Protein AF-A0A1T4XTY6-F1 (afdb_monomer_lite)

Structure (mmCIF, N/CA/C/O backbone):
data_AF-A0A1T4XTY6-F1
#
_entry.id   AF-A0A1T4XTY6-F1
#
loop_
_atom_site.group_PDB
_atom_site.id
_atom_site.type_symbol
_atom_site.label_atom_id
_atom_site.label_alt_id
_atom_site.label_comp_id
_atom_site.label_asym_id
_atom_site.label_entity_id
_atom_site.label_seq_id
_atom_site.pdbx_PDB_ins_code
_atom_site.Cartn_x
_atom_site.Cartn_y
_atom_site.Cartn_z
_atom_site.occupancy
_atom_site.B_iso_or_equiv
_atom_site.auth_seq_id
_atom_site.auth_comp_id
_atom_site.auth_asym_id
_atom_site.auth_atom_id
_atom_site.pdbx_PDB_model_num
ATOM 1 N N . MET A 1 1 ? 35.606 30.175 26.854 1.00 36.22 1 MET A N 1
ATOM 2 C CA . MET A 1 1 ? 36.454 29.118 26.268 1.00 36.22 1 MET A CA 1
ATOM 3 C C . MET A 1 1 ? 35.786 27.784 26.588 1.00 36.22 1 MET A C 1
ATOM 5 O O . MET A 1 1 ? 35.794 27.371 27.732 1.00 36.22 1 MET A O 1
ATOM 9 N N . LEU A 1 2 ? 35.038 27.290 25.594 1.00 37.62 2 LEU A N 1
ATOM 10 C CA . LEU A 1 2 ? 34.283 26.032 25.437 1.00 37.62 2 LEU A CA 1
ATOM 11 C C . LEU A 1 2 ? 33.992 25.157 26.675 1.00 37.62 2 LEU A C 1
ATOM 13 O O . LEU A 1 2 ? 34.817 24.358 27.105 1.00 37.62 2 LEU A O 1
ATOM 17 N N . ILE A 1 3 ? 32.736 25.228 27.133 1.00 46.34 3 ILE A N 1
ATOM 18 C CA . ILE A 1 3 ? 32.067 24.158 27.883 1.00 46.34 3 ILE A CA 1
ATOM 19 C C . ILE A 1 3 ? 31.927 22.962 26.931 1.00 46.34 3 ILE A C 1
ATOM 21 O O . ILE A 1 3 ? 31.181 23.026 25.954 1.00 46.34 3 ILE A O 1
ATOM 25 N N . LEU A 1 4 ? 32.667 21.887 27.197 1.00 47.00 4 LEU A N 1
ATOM 26 C CA . LEU A 1 4 ? 32.482 20.599 26.538 1.00 47.00 4 LEU A CA 1
ATOM 27 C C . LEU A 1 4 ? 31.225 19.946 27.124 1.00 47.00 4 LEU A C 1
ATOM 29 O O . LEU A 1 4 ? 31.230 19.477 28.258 1.00 47.00 4 LEU A O 1
ATOM 33 N N . ALA A 1 5 ? 30.130 19.965 26.364 1.00 47.41 5 ALA A N 1
ATOM 34 C CA . ALA A 1 5 ? 28.931 19.207 26.687 1.00 47.41 5 ALA A CA 1
ATOM 35 C C . ALA A 1 5 ? 29.256 17.703 26.681 1.00 47.41 5 ALA A C 1
ATOM 37 O O . ALA A 1 5 ? 29.673 17.153 25.662 1.00 47.41 5 ALA A O 1
ATOM 38 N N . GLU A 1 6 ? 29.056 17.050 27.824 1.00 57.38 6 GLU A N 1
ATOM 39 C CA . GLU A 1 6 ? 29.169 15.603 28.015 1.00 57.38 6 GLU A CA 1
ATOM 40 C C . GLU A 1 6 ? 28.387 14.833 26.922 1.00 57.38 6 GLU A C 1
ATOM 42 O O . GLU A 1 6 ? 27.152 14.935 26.868 1.00 57.38 6 GLU A O 1
ATOM 47 N N . PRO A 1 7 ? 29.042 14.014 26.070 1.00 59.19 7 PRO A N 1
ATOM 48 C CA . PRO A 1 7 ? 28.416 13.352 24.916 1.00 59.19 7 PRO A CA 1
ATOM 49 C C . PRO A 1 7 ? 27.336 12.314 25.286 1.00 59.19 7 PRO A C 1
ATOM 51 O O . PRO A 1 7 ? 26.634 11.807 24.409 1.00 59.19 7 PRO A O 1
ATOM 54 N N . ALA A 1 8 ? 27.175 11.991 26.574 1.00 57.12 8 ALA A N 1
ATOM 55 C CA . ALA A 1 8 ? 26.146 11.081 27.077 1.00 57.12 8 ALA A CA 1
ATOM 56 C C . ALA A 1 8 ? 24.755 11.735 27.181 1.00 57.12 8 ALA A C 1
ATOM 58 O O . ALA A 1 8 ? 23.742 11.082 26.923 1.00 57.12 8 ALA A O 1
ATOM 59 N N . SER A 1 9 ? 24.694 13.032 27.495 1.00 56.19 9 SER A N 1
ATOM 60 C CA . SER A 1 9 ? 23.425 13.761 27.646 1.00 56.19 9 SER A CA 1
ATOM 61 C C . SER A 1 9 ? 22.727 13.987 26.299 1.00 56.19 9 SER A C 1
ATOM 63 O O . SER A 1 9 ? 21.509 13.850 26.198 1.00 56.19 9 SER A O 1
ATOM 65 N N . LEU A 1 10 ? 23.504 14.202 25.233 1.00 53.28 10 LEU A N 1
ATOM 66 C CA . LEU A 1 10 ? 22.988 14.353 23.874 1.00 53.28 10 LEU A CA 1
ATOM 67 C C . LEU A 1 10 ? 22.415 13.037 23.322 1.00 53.28 10 LEU A C 1
ATOM 69 O O . LEU A 1 10 ? 21.363 13.055 22.697 1.00 53.28 10 LEU A O 1
ATOM 73 N N . LYS A 1 11 ? 23.035 11.882 23.605 1.00 56.69 11 LYS A N 1
ATOM 74 C CA . LYS A 1 11 ? 22.506 10.564 23.197 1.00 56.69 11 LYS A CA 1
ATOM 75 C C . LYS A 1 11 ? 21.198 10.220 23.902 1.00 56.69 11 LYS A C 1
ATOM 77 O O . LYS A 1 11 ? 20.310 9.658 23.271 1.00 56.69 11 LYS A O 1
ATOM 82 N N . LEU A 1 12 ? 21.061 10.563 25.183 1.00 58.66 12 LEU A N 1
ATOM 83 C CA . LEU A 1 12 ? 19.830 10.333 25.940 1.00 58.66 12 LEU A CA 1
ATOM 84 C C . LEU A 1 12 ? 18.690 11.242 25.454 1.00 58.66 12 LEU A C 1
ATOM 86 O O . LEU A 1 12 ? 17.576 10.773 25.254 1.00 58.66 12 LEU A O 1
ATOM 90 N N . VAL A 1 13 ? 18.966 12.523 25.198 1.00 58.84 13 VAL A N 1
ATOM 91 C CA . VAL A 1 13 ? 17.973 13.455 24.640 1.00 58.84 13 VAL A CA 1
ATOM 92 C C . VAL A 1 13 ? 17.591 13.065 23.212 1.00 58.84 13 VAL A C 1
ATOM 94 O O . VAL A 1 13 ? 16.404 13.027 22.914 1.00 58.84 13 VAL A O 1
ATOM 97 N N . LEU A 1 14 ? 18.554 12.698 22.359 1.00 57.84 14 LEU A N 1
ATOM 98 C CA . LEU A 1 14 ? 18.280 12.220 20.999 1.00 57.84 14 LEU A CA 1
ATOM 99 C C . LEU A 1 14 ? 17.475 10.910 21.012 1.00 57.84 14 LEU A C 1
ATOM 101 O O . LEU A 1 14 ? 16.460 10.834 20.338 1.00 57.84 14 LEU A O 1
ATOM 105 N N . THR A 1 15 ? 17.816 9.929 21.856 1.00 61.28 15 THR A N 1
ATOM 106 C CA . THR A 1 15 ? 17.053 8.664 21.955 1.00 61.28 15 THR A CA 1
ATOM 107 C C . THR A 1 15 ? 15.667 8.826 22.577 1.00 61.28 15 THR A C 1
ATOM 109 O O . THR A 1 15 ? 14.725 8.157 22.152 1.00 61.28 15 THR A O 1
ATOM 112 N N . ILE A 1 16 ? 15.497 9.705 23.570 1.00 60.56 16 ILE A N 1
ATOM 113 C CA . ILE A 1 16 ? 14.176 10.020 24.134 1.00 60.56 16 ILE A CA 1
ATOM 114 C C . ILE A 1 16 ? 13.337 10.789 23.113 1.00 60.56 16 ILE A C 1
ATOM 116 O O . ILE A 1 16 ? 12.149 10.490 22.978 1.00 60.56 16 ILE A O 1
ATOM 120 N N . PHE A 1 17 ? 13.931 11.735 22.379 1.00 60.03 17 PHE A N 1
ATOM 121 C CA . PHE A 1 17 ? 13.252 12.453 21.304 1.00 60.03 17 PHE A CA 1
ATOM 122 C C . PHE A 1 17 ? 12.843 11.486 20.192 1.00 60.03 17 PHE A C 1
ATOM 124 O O . PHE A 1 17 ? 11.671 11.473 19.834 1.00 60.03 17 PHE A O 1
ATOM 131 N N . ASP A 1 18 ? 13.728 10.585 19.759 1.00 67.19 18 ASP A N 1
ATOM 132 C CA . ASP A 1 18 ? 13.436 9.533 18.778 1.00 67.19 18 ASP A CA 1
ATOM 133 C C . ASP A 1 18 ? 12.319 8.599 19.259 1.00 67.19 18 ASP A C 1
ATOM 135 O O . ASP A 1 18 ? 11.376 8.309 18.523 1.00 67.19 18 ASP A O 1
ATOM 139 N N . ALA A 1 19 ? 12.355 8.159 20.518 1.00 74.31 19 ALA A N 1
ATOM 140 C CA . ALA A 1 19 ? 11.354 7.243 21.055 1.00 74.31 19 ALA A CA 1
ATOM 141 C C . ALA A 1 19 ? 10.002 7.925 21.333 1.00 74.31 19 ALA A C 1
ATOM 143 O O . ALA A 1 19 ? 8.952 7.287 21.214 1.00 74.31 19 ALA A O 1
ATOM 144 N N . CYS A 1 20 ? 9.998 9.201 21.726 1.00 79.75 20 CYS A N 1
ATOM 145 C CA . CYS A 1 20 ? 8.784 9.992 21.933 1.00 79.75 20 CYS A CA 1
ATOM 146 C C . CYS A 1 20 ? 8.159 10.391 20.594 1.00 79.75 20 CYS A C 1
ATOM 148 O O . CYS A 1 20 ? 6.960 10.193 20.396 1.00 79.75 20 CYS A O 1
ATOM 150 N N . PHE A 1 21 ? 8.979 10.841 19.644 1.00 84.25 21 PHE A N 1
ATOM 151 C CA . PHE A 1 21 ? 8.576 11.146 18.277 1.00 84.25 21 PHE A CA 1
ATOM 152 C C . PHE A 1 21 ? 8.025 9.903 17.576 1.00 84.25 21 PHE A C 1
ATOM 154 O O . PHE A 1 21 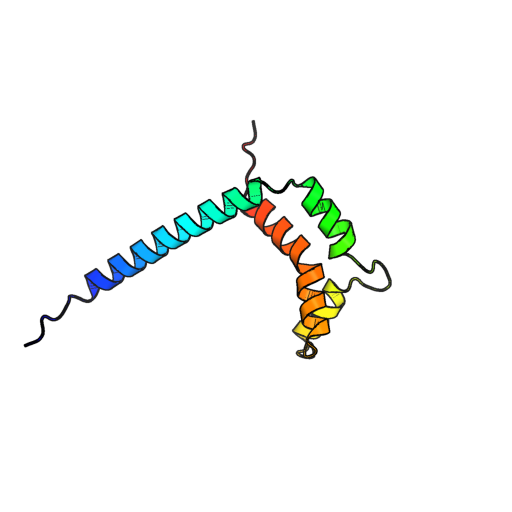? 6.920 9.950 17.043 1.00 84.25 21 PHE A O 1
ATOM 161 N N . TYR A 1 22 ? 8.710 8.758 17.664 1.00 83.44 22 TYR A N 1
ATOM 162 C CA . TYR A 1 22 ? 8.212 7.497 17.113 1.00 83.44 22 TYR A CA 1
ATOM 163 C C . TYR A 1 22 ? 6.912 7.054 17.795 1.00 83.44 22 TYR A C 1
ATOM 165 O O . TYR A 1 22 ? 5.968 6.651 17.120 1.00 83.44 22 TYR A O 1
ATOM 173 N N . ARG A 1 23 ? 6.787 7.184 19.125 1.00 85.69 23 ARG A N 1
ATOM 174 C CA . ARG A 1 23 ? 5.519 6.903 19.824 1.00 85.69 23 ARG A CA 1
ATOM 175 C C . ARG A 1 23 ? 4.386 7.823 19.382 1.00 85.69 23 ARG A C 1
ATOM 177 O O . ARG A 1 23 ? 3.266 7.339 19.227 1.00 85.69 23 ARG A O 1
ATOM 184 N N . TYR A 1 24 ? 4.650 9.112 19.193 1.00 89.06 24 TYR A N 1
ATOM 185 C CA . TYR A 1 24 ? 3.663 10.077 18.714 1.00 89.06 24 TYR A CA 1
ATOM 186 C C . TYR A 1 24 ? 3.246 9.775 17.270 1.00 89.06 24 TYR A C 1
ATOM 188 O O . TYR A 1 24 ? 2.052 9.705 16.967 1.00 89.06 24 TYR A O 1
ATOM 196 N N . LEU A 1 25 ? 4.221 9.502 16.400 1.00 86.94 25 LEU A N 1
ATOM 197 C CA . LEU A 1 25 ? 4.005 9.120 15.008 1.00 86.94 25 LEU A CA 1
ATOM 198 C C . LEU A 1 25 ? 3.165 7.843 14.913 1.00 86.94 25 LEU A C 1
ATOM 200 O O . LEU A 1 25 ? 2.161 7.815 14.207 1.00 86.94 25 LEU A O 1
ATOM 204 N N . MET A 1 26 ? 3.515 6.809 15.679 1.00 87.50 26 MET A N 1
ATOM 205 C CA . MET A 1 26 ? 2.800 5.531 15.676 1.00 87.50 26 MET A CA 1
ATOM 206 C C . MET A 1 26 ? 1.391 5.632 16.271 1.00 87.50 26 MET A C 1
ATOM 208 O O . MET A 1 26 ? 0.480 4.951 15.793 1.00 87.50 26 MET A O 1
ATOM 212 N N . GLN A 1 27 ? 1.177 6.474 17.287 1.00 89.06 27 GLN A N 1
ATOM 213 C CA . GLN A 1 27 ? -0.163 6.749 17.821 1.00 89.06 27 GLN A CA 1
ATOM 214 C C . GLN A 1 27 ? -1.033 7.478 16.797 1.00 89.06 27 GLN A C 1
ATOM 216 O O . GLN A 1 27 ? -2.164 7.058 16.544 1.00 89.06 27 GLN A O 1
ATOM 221 N N . THR A 1 28 ? -0.486 8.513 16.162 1.00 91.06 28 THR A N 1
ATOM 222 C CA . THR A 1 28 ? -1.181 9.278 15.123 1.00 91.06 28 THR A CA 1
ATOM 223 C C . THR A 1 28 ? -1.519 8.383 13.934 1.00 91.06 28 THR A C 1
ATOM 225 O O . THR A 1 28 ? -2.673 8.326 13.515 1.00 91.06 28 THR A O 1
ATOM 228 N N . LEU A 1 29 ? -0.558 7.592 13.450 1.00 90.75 29 LEU A N 1
ATOM 229 C CA . LEU A 1 29 ? -0.754 6.649 12.350 1.00 90.75 29 LEU A CA 1
ATOM 230 C C . LEU A 1 29 ? -1.854 5.626 12.662 1.00 90.75 29 LEU A C 1
ATOM 232 O O . LEU A 1 29 ? -2.752 5.412 11.849 1.00 90.75 29 LEU A O 1
ATOM 236 N N . ARG A 1 30 ? -1.833 5.026 13.858 1.00 90.44 30 ARG A N 1
ATOM 237 C CA . ARG A 1 30 ? -2.869 4.080 14.300 1.00 90.44 30 ARG A CA 1
ATOM 238 C C . ARG A 1 30 ? -4.249 4.732 14.353 1.00 90.44 30 ARG A C 1
ATOM 240 O O . ARG A 1 30 ? -5.221 4.114 13.926 1.00 90.44 30 ARG A O 1
ATOM 247 N N . HIS A 1 31 ? -4.332 5.957 14.867 1.00 92.06 31 HIS A N 1
ATOM 248 C CA . HIS A 1 31 ? -5.581 6.710 14.943 1.00 92.06 31 HIS A CA 1
ATOM 249 C C . HIS A 1 31 ? -6.132 7.068 13.555 1.00 92.06 31 HIS A C 1
ATOM 251 O O . HIS A 1 31 ? -7.339 7.037 13.342 1.00 92.06 31 HIS A O 1
ATOM 257 N N . LEU A 1 32 ? -5.267 7.378 12.589 1.00 92.88 32 LEU A N 1
ATOM 258 C CA . LEU A 1 32 ? -5.691 7.625 11.210 1.00 92.88 32 LEU A CA 1
ATOM 259 C C . LEU A 1 32 ? -6.167 6.333 10.530 1.00 92.88 32 LEU A C 1
ATOM 261 O O . LEU A 1 32 ? -7.243 6.307 9.933 1.00 92.88 32 LEU A O 1
ATOM 265 N N . LEU A 1 33 ? -5.420 5.236 10.677 1.00 92.62 33 LEU A N 1
ATOM 266 C CA . LEU A 1 33 ? -5.775 3.934 10.098 1.00 92.62 33 LEU A CA 1
ATOM 267 C C . LEU A 1 33 ? -7.058 3.341 10.694 1.00 92.62 33 LEU A C 1
ATOM 269 O O . LEU A 1 33 ? -7.769 2.607 10.002 1.00 92.62 33 LEU A O 1
ATOM 273 N N . SER A 1 34 ? -7.377 3.645 11.956 1.00 90.81 34 SER A N 1
ATOM 274 C CA . SER A 1 34 ? -8.613 3.175 12.588 1.00 90.81 34 SER A CA 1
ATOM 275 C C . SER A 1 34 ? -9.870 3.859 12.038 1.00 90.81 34 SER A C 1
ATOM 277 O O . SER A 1 34 ? -10.937 3.247 12.092 1.00 90.81 34 SER A O 1
ATOM 279 N N . LYS A 1 35 ? -9.750 5.072 11.473 1.00 93.56 35 LYS A N 1
ATOM 280 C CA . LYS A 1 35 ? -10.863 5.826 10.858 1.00 93.56 35 LYS A CA 1
ATOM 281 C C . LYS A 1 35 ? -11.265 5.321 9.483 1.00 93.56 35 LYS A C 1
ATOM 283 O O . LYS A 1 35 ? -12.422 5.448 9.095 1.00 93.56 35 LYS A O 1
ATOM 288 N N . LEU A 1 36 ? -10.328 4.753 8.732 1.00 93.06 36 LEU A N 1
ATOM 289 C CA . LEU A 1 36 ? -10.677 4.063 7.494 1.00 93.06 36 LEU A CA 1
ATOM 290 C C . LEU A 1 36 ? -11.567 2.867 7.875 1.00 93.06 36 LEU A C 1
ATOM 292 O O . LEU A 1 36 ? -11.355 2.309 8.944 1.00 93.06 36 LEU A O 1
ATOM 296 N N . PRO A 1 37 ? -12.512 2.375 7.066 1.00 94.19 37 PRO A N 1
ATOM 297 C CA . PRO A 1 37 ? -13.173 1.081 7.292 1.00 94.19 37 PRO A CA 1
ATOM 298 C C . PRO A 1 37 ? -12.470 -0.064 6.540 1.00 94.19 37 PRO A C 1
ATOM 300 O O . PRO A 1 37 ? -11.924 0.140 5.458 1.00 94.19 37 PRO A O 1
ATOM 303 N N . LEU A 1 38 ? -12.421 -1.270 7.131 1.00 94.38 38 LEU A N 1
ATOM 304 C CA . LEU A 1 38 ?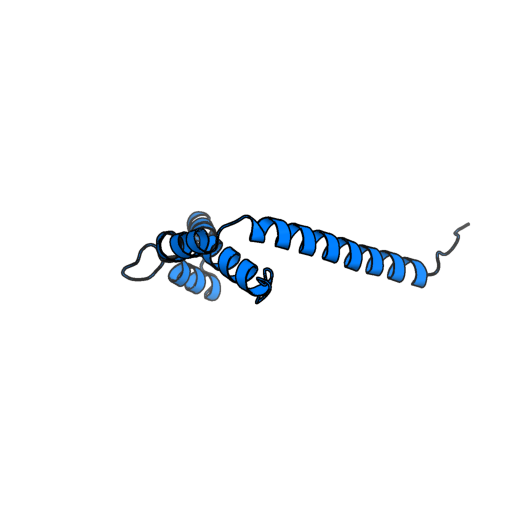 -11.680 -2.400 6.540 1.00 94.38 38 LEU A CA 1
ATOM 305 C C . LEU A 1 38 ? -12.294 -2.812 5.197 1.00 94.38 38 LEU A C 1
ATOM 307 O O . LEU A 1 38 ?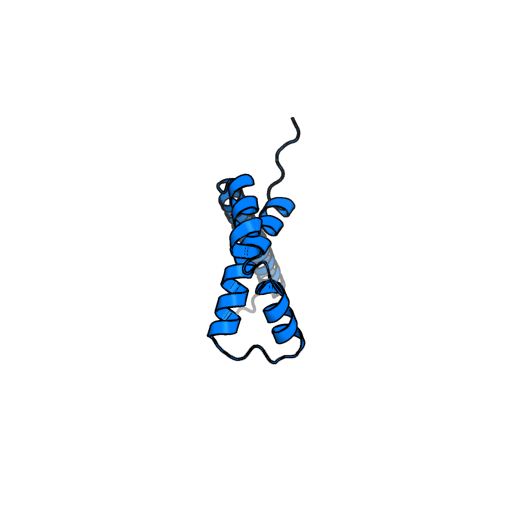 -11.568 -3.100 4.254 1.00 94.38 38 LEU A O 1
ATOM 311 N N . SER A 1 39 ? -13.625 -2.764 5.104 1.00 95.31 39 SER A N 1
ATOM 312 C CA . SER A 1 39 ? -14.376 -3.004 3.872 1.00 95.31 39 SER A CA 1
ATOM 313 C C . SER A 1 39 ? -13.948 -2.071 2.740 1.00 95.31 39 SER A C 1
ATOM 315 O O . SER A 1 39 ? -13.744 -2.541 1.630 1.00 95.31 39 SER A O 1
ATOM 317 N N . LEU A 1 40 ? -13.741 -0.779 3.015 1.00 95.62 40 LEU A N 1
ATOM 318 C CA . LEU A 1 40 ? -13.275 0.174 2.004 1.00 95.62 40 LEU A CA 1
ATOM 319 C C . LEU A 1 40 ? -11.872 -0.173 1.506 1.00 95.62 40 LEU A C 1
ATOM 321 O O . LEU A 1 40 ? -11.641 -0.152 0.304 1.00 95.62 40 LEU A O 1
ATOM 325 N N . LEU A 1 41 ? -10.949 -0.524 2.407 1.00 96.12 41 LEU A N 1
ATOM 326 C CA . LEU A 1 41 ? -9.597 -0.933 2.011 1.00 96.12 41 LEU A CA 1
ATOM 327 C C . LEU A 1 41 ? -9.615 -2.225 1.193 1.00 96.12 41 LEU A C 1
ATOM 329 O O . LEU A 1 41 ? -8.899 -2.317 0.202 1.00 96.12 41 LEU A O 1
ATOM 333 N N . LEU A 1 42 ? -10.456 -3.191 1.566 1.00 96.62 42 LEU A N 1
ATOM 334 C CA . LEU A 1 42 ? -10.642 -4.422 0.800 1.00 96.62 42 LEU A CA 1
ATOM 335 C C . LEU A 1 42 ? -11.211 -4.134 -0.589 1.00 96.62 42 LEU A C 1
ATOM 337 O O . LEU A 1 42 ? -10.642 -4.595 -1.570 1.00 96.62 42 LEU A O 1
ATOM 341 N N . ILE A 1 43 ? -12.273 -3.331 -0.694 1.00 97.38 43 ILE A N 1
ATOM 342 C CA . ILE A 1 43 ? -12.849 -2.938 -1.987 1.00 97.38 43 ILE A CA 1
ATOM 343 C C . ILE A 1 43 ? -11.803 -2.203 -2.831 1.00 97.38 43 ILE A C 1
ATOM 345 O O . ILE A 1 43 ? -11.645 -2.524 -4.004 1.00 97.38 43 ILE A O 1
ATOM 349 N N . ALA A 1 44 ? -11.040 -1.275 -2.249 1.00 96.62 44 ALA A N 1
ATOM 350 C CA . ALA A 1 44 ? -9.990 -0.547 -2.959 1.00 96.62 44 ALA A CA 1
ATOM 351 C C . ALA A 1 44 ? -8.862 -1.472 -3.445 1.00 96.62 44 ALA A C 1
ATOM 353 O O . ALA A 1 44 ? -8.403 -1.318 -4.571 1.00 96.62 44 ALA A O 1
ATOM 354 N N . CYS A 1 45 ? -8.442 -2.461 -2.648 1.00 96.12 45 CYS A N 1
ATOM 355 C CA . CYS A 1 45 ? -7.464 -3.464 -3.087 1.00 96.12 45 CYS A CA 1
ATOM 356 C C . CYS A 1 45 ? -8.027 -4.329 -4.214 1.00 96.12 45 CYS A C 1
ATOM 358 O O . CYS A 1 45 ? -7.358 -4.538 -5.219 1.00 96.12 45 CYS A O 1
ATOM 360 N N . LEU A 1 46 ? -9.267 -4.798 -4.062 1.00 95.19 46 LEU A N 1
ATOM 361 C CA . LEU A 1 46 ? -9.911 -5.679 -5.029 1.00 95.19 46 LEU A CA 1
ATOM 362 C C . LEU A 1 46 ? -10.271 -4.979 -6.335 1.00 95.19 46 LEU A C 1
ATOM 364 O O . LEU A 1 46 ? -10.434 -5.667 -7.325 1.00 95.19 46 LEU A O 1
ATOM 368 N N . THR A 1 47 ? -10.412 -3.654 -6.348 1.00 94.75 47 THR A N 1
ATOM 369 C CA . THR A 1 47 ? -10.736 -2.874 -7.551 1.00 94.75 47 THR A CA 1
ATOM 370 C C . THR A 1 47 ? -9.498 -2.177 -8.097 1.00 94.75 47 THR A C 1
ATOM 372 O O . THR A 1 47 ? -8.913 -2.643 -9.066 1.00 94.75 47 THR A O 1
ATOM 375 N N . LEU A 1 48 ? -9.060 -1.097 -7.452 1.00 95.00 48 LEU A N 1
ATOM 376 C CA . LEU A 1 48 ? -7.909 -0.306 -7.877 1.00 95.00 48 LEU A CA 1
ATOM 377 C C . LEU A 1 48 ? -6.592 -1.072 -7.717 1.00 95.00 48 LEU A C 1
ATOM 379 O O . LEU A 1 48 ? -5.748 -1.010 -8.595 1.00 95.00 48 LEU A O 1
ATOM 383 N N . GLY A 1 49 ? -6.403 -1.811 -6.624 1.00 93.38 49 GLY A N 1
ATOM 384 C CA . GLY A 1 49 ? -5.139 -2.507 -6.358 1.00 93.38 49 GLY A CA 1
ATOM 385 C C . GLY A 1 49 ? -4.867 -3.710 -7.267 1.00 93.38 49 GLY A C 1
ATOM 386 O O . GLY A 1 49 ? -3.710 -4.100 -7.421 1.00 93.38 49 GLY A O 1
ATOM 387 N N . LEU A 1 50 ? -5.910 -4.297 -7.857 1.00 93.25 50 LEU A N 1
ATOM 388 C CA . LEU A 1 50 ? -5.816 -5.415 -8.800 1.00 93.25 50 LEU A CA 1
ATOM 389 C C . LEU A 1 50 ? -6.015 -4.993 -10.258 1.00 93.25 50 LEU A C 1
ATOM 391 O O . LEU A 1 50 ? -5.843 -5.825 -11.145 1.00 93.25 50 LEU A O 1
ATOM 395 N N . ALA A 1 51 ? -6.370 -3.735 -10.523 1.00 92.56 51 ALA A N 1
ATOM 396 C CA . ALA A 1 51 ? -6.570 -3.265 -11.883 1.00 92.56 51 ALA A CA 1
ATOM 397 C C . ALA A 1 51 ? -5.245 -3.214 -12.678 1.00 92.56 51 ALA A C 1
ATOM 399 O O . ALA A 1 51 ? -4.193 -2.880 -12.121 1.00 92.56 51 ALA A O 1
ATOM 400 N N . PRO A 1 52 ? -5.295 -3.504 -13.991 1.00 90.50 52 PRO A N 1
ATOM 401 C CA . PRO A 1 52 ? -6.324 -4.266 -14.694 1.00 90.50 52 PRO A CA 1
ATOM 402 C C . PRO A 1 52 ? -6.269 -5.746 -14.288 1.00 90.50 52 PRO A C 1
ATOM 404 O O . PRO A 1 52 ? -5.200 -6.319 -14.116 1.00 90.50 52 PRO A O 1
ATOM 407 N N . PHE A 1 53 ? -7.428 -6.397 -14.189 1.00 89.50 53 PHE A N 1
ATOM 408 C CA . PHE A 1 53 ? -7.493 -7.802 -13.765 1.00 89.50 53 PHE A CA 1
ATOM 409 C C . PHE A 1 53 ? -6.892 -8.787 -14.778 1.00 89.50 53 PHE A C 1
ATOM 411 O O . PHE A 1 53 ? -6.512 -9.893 -14.405 1.00 89.50 53 PHE A O 1
ATOM 418 N N . PHE A 1 54 ? -6.809 -8.392 -16.050 1.00 85.94 54 PHE A N 1
ATOM 419 C CA . PHE A 1 54 ? -6.239 -9.181 -17.138 1.00 85.94 54 PHE A CA 1
ATOM 420 C C . PHE A 1 54 ? -5.370 -8.290 -18.041 1.00 85.94 54 PHE A C 1
ATOM 422 O O . PHE A 1 54 ? -5.753 -7.144 -18.283 1.00 85.94 54 PHE A O 1
ATOM 429 N N . PRO A 1 55 ? -4.252 -8.800 -18.597 1.00 85.31 55 PRO A N 1
ATOM 430 C CA . PRO A 1 55 ? -3.696 -10.145 -18.397 1.00 85.31 55 PRO A CA 1
ATOM 431 C C . PRO A 1 55 ? -2.926 -10.307 -17.073 1.00 85.31 55 PRO A C 1
ATOM 433 O O . PRO A 1 55 ? -2.857 -11.416 -16.551 1.00 85.31 55 PRO A O 1
ATOM 436 N N . VAL A 1 56 ? -2.375 -9.221 -16.521 1.00 88.38 56 VAL A N 1
ATOM 437 C CA . VAL A 1 56 ? -1.677 -9.185 -15.227 1.00 88.38 56 VAL A CA 1
ATOM 438 C 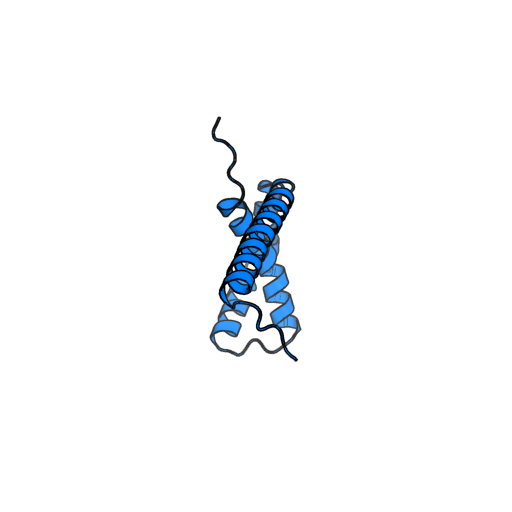C . VAL A 1 56 ? -1.927 -7.827 -14.549 1.00 88.38 56 VAL A C 1
ATOM 440 O O . VAL A 1 56 ? -1.936 -6.816 -15.253 1.00 88.38 56 VAL A O 1
ATOM 443 N N . PRO A 1 57 ? -2.116 -7.764 -13.216 1.00 91.00 57 PRO A N 1
ATOM 444 C CA . PRO A 1 57 ? -2.282 -6.496 -12.505 1.00 91.00 57 PRO A CA 1
ATOM 445 C C . PRO A 1 57 ? -1.087 -5.558 -12.676 1.00 91.00 57 PRO A C 1
ATOM 447 O O . PRO A 1 57 ? 0.065 -6.002 -12.595 1.00 91.00 57 PRO A O 1
ATOM 450 N N . HIS A 1 58 ? -1.343 -4.250 -12.794 1.00 91.38 58 HIS A N 1
ATOM 451 C CA . HIS A 1 58 ? -0.272 -3.258 -12.951 1.00 91.38 58 HIS A CA 1
ATOM 452 C C . HIS A 1 58 ? 0.720 -3.291 -11.791 1.00 91.38 58 HIS A C 1
ATOM 454 O O . HIS A 1 58 ? 1.919 -3.178 -12.021 1.00 91.38 58 HIS A O 1
ATOM 460 N N . VAL A 1 59 ? 0.260 -3.517 -10.554 1.00 91.81 59 VAL A N 1
ATOM 461 C CA . VAL A 1 59 ? 1.158 -3.651 -9.392 1.00 91.81 59 VAL A CA 1
ATOM 462 C C . VAL A 1 59 ? 2.245 -4.689 -9.660 1.00 91.81 59 VAL A C 1
ATOM 464 O O . VAL A 1 59 ? 3.417 -4.427 -9.414 1.00 91.81 59 VAL A O 1
ATOM 467 N N . TRP A 1 60 ? 1.877 -5.853 -10.195 1.00 93.62 60 TRP A N 1
ATOM 468 C CA . TRP A 1 60 ? 2.820 -6.944 -10.427 1.00 93.62 60 TRP A CA 1
ATOM 469 C C . TRP A 1 60 ? 3.807 -6.628 -11.553 1.00 93.62 60 TRP A C 1
ATOM 471 O O . TRP A 1 60 ? 5.013 -6.846 -11.415 1.00 93.62 60 TRP A O 1
ATOM 481 N N . GLU A 1 61 ? 3.305 -6.061 -12.649 1.00 93.00 61 GLU A N 1
ATOM 482 C CA . GLU A 1 61 ? 4.126 -5.589 -13.763 1.00 93.00 61 GLU A CA 1
ATOM 483 C C . GLU A 1 61 ? 5.156 -4.557 -13.280 1.00 93.00 61 GLU A C 1
ATOM 485 O O . GLU A 1 61 ? 6.359 -4.722 -13.495 1.00 93.00 61 GLU A O 1
ATOM 490 N N . LYS A 1 62 ? 4.712 -3.529 -12.546 1.00 94.38 62 LYS A N 1
ATOM 491 C CA . LYS A 1 62 ? 5.591 -2.449 -12.085 1.00 94.38 62 LYS A CA 1
ATOM 492 C C . LYS A 1 62 ? 6.567 -2.906 -11.002 1.00 94.38 62 LYS A C 1
ATOM 494 O O . LYS A 1 62 ? 7.713 -2.464 -11.012 1.00 94.38 62 LYS A O 1
ATOM 499 N N . LEU A 1 63 ? 6.180 -3.827 -10.115 1.00 93.50 63 LEU A N 1
ATOM 500 C CA . LEU A 1 63 ? 7.114 -4.463 -9.174 1.00 93.50 63 LEU A CA 1
ATOM 501 C C . LEU A 1 63 ? 8.208 -5.246 -9.908 1.00 93.50 63 LEU A C 1
ATOM 503 O O . LEU A 1 63 ? 9.374 -5.191 -9.521 1.00 93.50 63 LEU A O 1
ATOM 507 N N . THR A 1 64 ? 7.854 -5.925 -10.999 1.00 94.19 64 THR A N 1
ATOM 508 C CA . THR A 1 64 ? 8.821 -6.637 -11.842 1.00 94.19 64 THR A CA 1
ATOM 509 C C . THR A 1 64 ? 9.765 -5.658 -12.541 1.00 94.19 64 THR A C 1
ATOM 511 O O . THR A 1 64 ? 10.974 -5.882 -12.571 1.00 94.19 64 THR A O 1
ATOM 514 N N . MET A 1 65 ? 9.251 -4.543 -13.063 1.00 94.00 65 MET A N 1
ATOM 515 C CA . MET A 1 65 ? 10.082 -3.480 -13.643 1.00 94.00 65 MET A CA 1
ATOM 516 C C . MET A 1 65 ? 11.019 -2.852 -12.606 1.00 94.00 65 MET A C 1
ATOM 518 O O . MET A 1 65 ? 12.179 -2.576 -12.916 1.00 94.00 65 MET A O 1
ATOM 522 N N . LEU A 1 66 ? 10.538 -2.656 -11.374 1.00 94.44 66 LEU A N 1
ATOM 523 C CA . LEU A 1 66 ? 11.332 -2.146 -10.258 1.00 94.44 66 LEU A CA 1
ATOM 524 C C . LEU A 1 66 ? 12.474 -3.108 -9.910 1.00 94.44 66 LEU A C 1
ATOM 526 O O . LEU A 1 66 ? 13.616 -2.674 -9.791 1.00 94.44 66 LEU A O 1
ATOM 530 N N . ALA A 1 67 ? 12.187 -4.410 -9.819 1.00 96.50 67 ALA A N 1
ATOM 531 C CA . ALA A 1 67 ? 13.188 -5.441 -9.541 1.00 96.50 67 ALA A CA 1
ATOM 532 C C . ALA A 1 67 ? 14.268 -5.533 -10.634 1.00 96.50 67 ALA A C 1
ATOM 534 O O . ALA A 1 67 ? 15.432 -5.780 -10.331 1.00 96.50 67 ALA A O 1
ATOM 535 N N . HIS A 1 68 ? 13.902 -5.286 -11.894 1.00 96.12 68 HIS A N 1
ATOM 536 C CA . HIS A 1 68 ? 14.836 -5.264 -13.024 1.00 96.12 68 HIS A CA 1
ATOM 537 C C . HIS A 1 68 ? 15.484 -3.891 -13.275 1.00 96.12 68 HIS A C 1
ATOM 539 O O . HIS A 1 68 ? 16.233 -3.745 -14.239 1.00 96.12 68 HIS A O 1
ATOM 545 N N . GLY A 1 69 ? 15.189 -2.869 -12.463 1.00 94.75 69 GLY A N 1
ATOM 546 C CA . GLY A 1 69 ? 15.744 -1.520 -12.632 1.00 94.75 69 GLY A CA 1
ATOM 547 C C . GLY A 1 69 ? 15.273 -0.785 -13.895 1.00 94.75 69 GLY A C 1
ATOM 548 O O . GLY A 1 69 ? 15.905 0.177 -14.320 1.00 94.75 69 GLY A O 1
ATOM 549 N N . THR A 1 70 ? 14.169 -1.218 -14.507 1.00 95.56 70 THR A N 1
ATOM 550 C CA . THR A 1 70 ? 13.614 -0.615 -15.735 1.00 95.56 70 THR A CA 1
ATOM 551 C C . THR A 1 70 ? 12.508 0.405 -15.454 1.00 95.56 70 THR A C 1
ATOM 553 O O . THR A 1 70 ? 12.106 1.143 -16.356 1.00 95.56 70 THR A O 1
ATOM 556 N N . LEU A 1 71 ? 12.050 0.511 -14.199 1.00 94.50 71 LEU A N 1
ATOM 557 C CA . LEU A 1 71 ? 11.046 1.479 -13.747 1.00 94.50 71 LEU A CA 1
ATOM 558 C C . LEU A 1 71 ? 11.613 2.910 -13.732 1.00 94.50 71 LEU A C 1
ATOM 560 O O . LEU A 1 71 ? 12.074 3.409 -12.710 1.00 94.50 71 LEU A O 1
ATOM 564 N N . SER A 1 72 ? 11.601 3.562 -14.888 1.00 94.50 72 SER A N 1
ATOM 565 C CA . SER A 1 72 ? 12.255 4.863 -15.099 1.00 94.50 72 SER A CA 1
ATOM 566 C C . SER A 1 72 ? 11.301 5.948 -15.592 1.00 94.50 72 SER A C 1
ATOM 568 O O . SER A 1 72 ? 11.579 7.138 -15.441 1.00 94.50 72 SER A O 1
ATOM 570 N N . ARG A 1 73 ? 10.143 5.570 -16.144 1.00 95.88 73 ARG A N 1
ATOM 571 C CA . ARG A 1 73 ? 9.154 6.539 -16.617 1.00 95.88 73 ARG A CA 1
ATOM 572 C C . ARG A 1 73 ? 8.304 7.019 -15.436 1.00 95.88 73 ARG A C 1
ATOM 574 O O . ARG A 1 73 ? 7.802 6.184 -14.682 1.00 95.88 73 ARG A O 1
ATOM 581 N N . PRO A 1 74 ? 8.049 8.335 -15.304 1.00 95.00 74 PRO A N 1
ATOM 582 C CA . PRO A 1 74 ? 7.218 8.869 -14.224 1.00 95.00 74 PRO A CA 1
ATOM 583 C C . PRO A 1 74 ? 5.824 8.238 -14.145 1.00 95.00 74 PRO A C 1
ATOM 585 O O . PRO A 1 74 ? 5.309 8.030 -13.052 1.00 95.00 74 PRO A O 1
ATOM 588 N N . ILE A 1 75 ? 5.238 7.891 -15.296 1.00 95.31 75 ILE A N 1
ATOM 589 C CA . ILE A 1 75 ? 3.927 7.237 -15.355 1.00 95.31 75 ILE A CA 1
ATOM 590 C C . ILE A 1 75 ? 3.943 5.841 -14.721 1.00 95.31 75 ILE A C 1
ATOM 592 O O . ILE A 1 75 ? 3.035 5.513 -13.974 1.00 95.31 75 ILE A O 1
ATOM 596 N N . ASP A 1 76 ? 5.007 5.060 -14.917 1.00 94.81 76 ASP A N 1
ATOM 597 C CA . ASP A 1 76 ? 5.109 3.716 -14.341 1.00 94.81 76 ASP A CA 1
ATOM 598 C C . ASP A 1 76 ? 5.288 3.773 -12.815 1.00 94.81 76 ASP A C 1
ATOM 600 O O . ASP A 1 76 ? 4.773 2.930 -12.080 1.00 94.81 76 ASP A O 1
ATOM 604 N N . ILE A 1 77 ? 6.001 4.795 -12.326 1.00 94.94 77 ILE A N 1
ATOM 605 C CA . ILE A 1 77 ? 6.150 5.067 -10.890 1.00 94.94 77 ILE A CA 1
ATOM 606 C C . ILE A 1 77 ? 4.805 5.491 -10.298 1.00 94.94 77 ILE A C 1
ATOM 608 O O . ILE A 1 77 ? 4.418 5.006 -9.234 1.00 94.94 77 ILE A O 1
ATOM 612 N N . PHE A 1 78 ? 4.082 6.376 -10.989 1.00 96.19 78 PHE A N 1
ATOM 613 C CA . PHE A 1 78 ? 2.744 6.783 -10.581 1.00 96.19 78 PHE A CA 1
ATOM 614 C C . PHE A 1 78 ? 1.788 5.588 -10.537 1.00 96.19 78 PHE A C 1
ATOM 616 O O . PHE A 1 78 ? 1.091 5.423 -9.539 1.00 96.19 78 PHE A O 1
ATOM 623 N N . ASP A 1 79 ? 1.815 4.714 -11.543 1.00 94.88 79 ASP A N 1
ATOM 624 C CA . ASP A 1 79 ? 0.999 3.500 -11.579 1.00 94.88 79 ASP A CA 1
ATOM 625 C C . ASP A 1 79 ? 1.312 2.575 -10.402 1.00 94.88 79 ASP A C 1
ATOM 627 O O . ASP A 1 79 ? 0.389 2.099 -9.735 1.00 94.88 79 ASP A O 1
ATOM 631 N N . LEU A 1 80 ? 2.595 2.363 -10.089 1.00 95.50 80 LEU A N 1
ATOM 632 C CA . LEU A 1 80 ? 3.005 1.566 -8.933 1.00 95.50 80 LEU A CA 1
ATOM 633 C C . LEU A 1 80 ? 2.490 2.166 -7.620 1.00 95.50 80 LEU A C 1
ATOM 635 O O . LEU A 1 80 ? 1.971 1.438 -6.774 1.00 95.50 80 LEU A O 1
ATOM 639 N N . ILE A 1 81 ? 2.616 3.484 -7.445 1.00 96.50 81 ILE A N 1
ATOM 640 C CA . ILE A 1 81 ? 2.131 4.174 -6.245 1.00 96.50 81 ILE A CA 1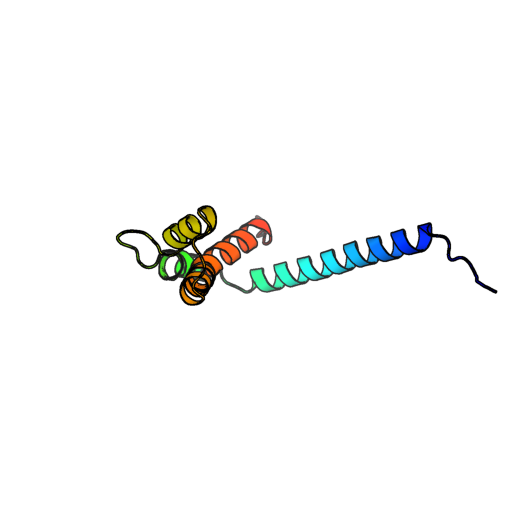
ATOM 641 C C . ILE A 1 81 ? 0.608 4.066 -6.161 1.00 96.50 81 ILE A C 1
ATOM 643 O O . ILE A 1 81 ? 0.084 3.677 -5.119 1.00 96.50 81 ILE A O 1
ATOM 647 N N . LEU A 1 82 ? -0.109 4.369 -7.242 1.00 95.94 82 LEU A N 1
ATOM 648 C CA . LEU A 1 82 ? -1.568 4.389 -7.276 1.00 95.94 82 LEU A CA 1
ATOM 649 C C . LEU A 1 82 ? -2.157 3.017 -6.935 1.00 95.94 82 LEU A C 1
ATOM 651 O O . LEU A 1 82 ? -3.012 2.915 -6.055 1.00 95.94 82 LEU A O 1
ATOM 655 N N . HIS A 1 83 ? -1.671 1.962 -7.587 1.00 95.31 83 HIS A N 1
ATOM 656 C CA . HIS A 1 83 ? -2.206 0.616 -7.400 1.00 95.31 83 HIS A CA 1
ATOM 657 C C . HIS A 1 83 ? -1.613 -0.074 -6.156 1.00 95.31 83 HIS A C 1
ATOM 659 O O . HIS A 1 83 ? -2.265 -0.916 -5.542 1.00 95.31 83 HIS A O 1
ATOM 665 N N . GLY A 1 84 ? -0.404 0.301 -5.725 1.00 95.56 84 GLY A N 1
ATOM 666 C CA . GLY A 1 84 ? 0.236 -0.218 -4.511 1.00 95.56 84 GLY A CA 1
ATOM 667 C C . GLY A 1 84 ? -0.289 0.402 -3.210 1.00 95.56 84 GLY A C 1
ATOM 668 O O . GLY A 1 84 ? -0.309 -0.266 -2.174 1.00 95.56 84 GLY A O 1
ATOM 669 N N . THR A 1 85 ? -0.762 1.652 -3.244 1.00 96.75 85 THR A N 1
ATOM 670 C CA . THR A 1 85 ? -1.247 2.376 -2.052 1.00 96.75 85 THR A CA 1
ATOM 671 C C . THR A 1 85 ? -2.357 1.627 -1.298 1.00 96.75 85 THR A C 1
ATOM 673 O O . THR A 1 85 ? -2.229 1.487 -0.077 1.00 96.75 85 THR A O 1
ATOM 676 N N . PRO A 1 86 ? -3.409 1.087 -1.952 1.00 96.31 86 PRO A N 1
ATOM 677 C CA . PRO A 1 86 ? -4.432 0.294 -1.270 1.00 96.31 86 PRO A CA 1
ATOM 678 C C . PRO A 1 86 ? -3.853 -0.877 -0.465 1.00 96.31 86 PRO A C 1
ATOM 680 O O . PRO A 1 86 ? -4.213 -1.056 0.701 1.00 96.31 86 PRO A O 1
ATOM 683 N N . TRP A 1 87 ? -2.910 -1.623 -1.050 1.00 96.00 87 TRP A N 1
ATOM 684 C CA . TRP A 1 87 ? -2.267 -2.774 -0.410 1.00 96.00 87 TRP A CA 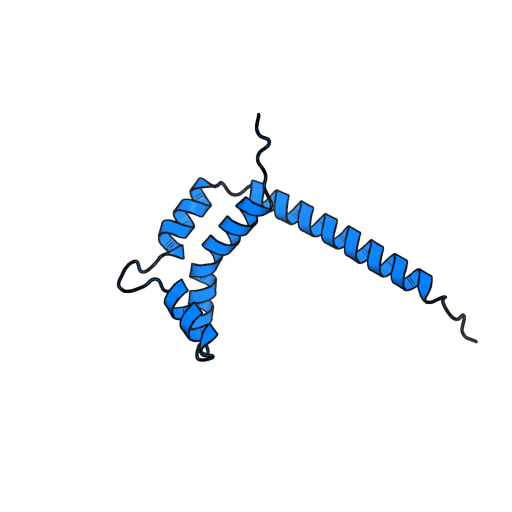1
ATOM 685 C C . TRP A 1 87 ? -1.457 -2.369 0.816 1.00 96.00 87 TRP A C 1
ATOM 687 O O . TRP A 1 87 ? -1.597 -2.976 1.880 1.00 96.00 87 TRP A O 1
ATOM 697 N N . ILE A 1 88 ? -0.653 -1.309 0.697 1.00 95.94 88 ILE A N 1
ATOM 698 C CA . ILE A 1 88 ? 0.157 -0.792 1.805 1.00 95.94 88 ILE A CA 1
ATOM 699 C C . ILE A 1 88 ? -0.750 -0.352 2.959 1.00 95.94 88 ILE A C 1
ATOM 701 O O . ILE A 1 88 ? -0.514 -0.731 4.107 1.00 95.94 88 ILE A O 1
ATOM 705 N N . LEU A 1 89 ? -1.820 0.395 2.674 1.00 96.19 89 LEU A N 1
ATOM 706 C CA . LEU A 1 89 ? -2.767 0.847 3.698 1.00 96.19 89 LEU A CA 1
ATOM 707 C C . LEU A 1 89 ? -3.495 -0.321 4.376 1.00 96.19 89 LEU A C 1
ATOM 709 O O . LEU A 1 89 ? -3.675 -0.300 5.597 1.00 96.19 89 LEU A O 1
ATOM 713 N N . LEU A 1 90 ? -3.892 -1.345 3.614 1.00 95.94 90 LEU A N 1
ATOM 714 C CA . LEU A 1 90 ? -4.509 -2.553 4.161 1.00 95.94 90 LEU A CA 1
ATOM 715 C C . LEU A 1 90 ? -3.548 -3.292 5.101 1.00 95.94 90 LEU A C 1
ATOM 717 O O . LEU A 1 90 ? -3.925 -3.600 6.233 1.00 95.94 90 LEU A O 1
ATOM 721 N N . ILE A 1 91 ? -2.303 -3.518 4.676 1.00 95.00 91 ILE A N 1
ATOM 722 C CA . ILE A 1 91 ? -1.274 -4.188 5.485 1.00 95.00 91 ILE A CA 1
ATOM 723 C C . ILE A 1 91 ? -0.987 -3.390 6.759 1.00 95.00 91 ILE A C 1
ATOM 725 O O . ILE A 1 91 ? -1.055 -3.941 7.860 1.00 95.00 91 ILE A O 1
ATOM 729 N N . LEU A 1 92 ? -0.730 -2.084 6.637 1.00 94.25 92 LEU A N 1
ATOM 730 C CA . LEU A 1 92 ? -0.472 -1.215 7.787 1.00 94.25 92 LEU A CA 1
ATOM 731 C C . LEU A 1 92 ? -1.627 -1.259 8.779 1.00 94.25 92 LEU A C 1
ATOM 733 O O . LEU A 1 92 ? -1.409 -1.351 9.986 1.00 94.25 92 LEU A O 1
ATOM 737 N N . ARG A 1 93 ? -2.867 -1.246 8.294 1.00 93.12 93 ARG A N 1
ATOM 738 C CA . ARG A 1 93 ? -4.023 -1.364 9.171 1.00 93.12 93 ARG A CA 1
ATOM 739 C C . ARG A 1 93 ? -4.064 -2.699 9.904 1.00 93.12 93 ARG A C 1
ATOM 741 O O . ARG A 1 93 ? -4.304 -2.693 11.106 1.00 93.12 93 ARG A O 1
ATOM 748 N N . LEU A 1 94 ? -3.877 -3.818 9.210 1.00 92.81 94 LEU A N 1
ATOM 749 C CA . LEU A 1 94 ? -3.947 -5.148 9.822 1.00 92.81 94 LEU A CA 1
ATOM 750 C C . LEU A 1 94 ? -2.852 -5.344 10.880 1.00 92.81 94 LEU A C 1
ATOM 752 O O . LEU A 1 94 ? -3.107 -5.930 11.930 1.00 92.81 94 LEU A O 1
ATOM 756 N N . LEU A 1 95 ? -1.656 -4.804 10.638 1.00 90.94 95 LEU A N 1
ATOM 757 C CA . LEU A 1 95 ? -0.529 -4.907 11.566 1.00 90.94 95 LEU A CA 1
ATOM 758 C C . LEU A 1 95 ? -0.643 -3.937 12.750 1.00 90.94 95 LEU A C 1
ATOM 760 O O . LEU A 1 95 ? -0.295 -4.287 13.881 1.00 90.94 95 LEU A O 1
ATOM 764 N N . LEU A 1 96 ? -1.119 -2.713 12.507 1.00 89.88 96 LEU A N 1
ATOM 765 C CA . LEU A 1 96 ? -1.095 -1.638 13.500 1.00 89.88 96 LEU A CA 1
ATOM 766 C C . LEU A 1 96 ? -2.421 -1.449 14.229 1.00 89.88 96 LEU A C 1
ATOM 768 O O . LEU A 1 96 ? -2.409 -0.937 15.341 1.00 89.88 96 LEU A O 1
ATOM 772 N N . VAL A 1 97 ? -3.562 -1.844 13.671 1.00 88.88 97 VAL A N 1
ATOM 773 C CA . VAL A 1 97 ? -4.881 -1.661 14.295 1.00 88.88 97 VAL A CA 1
ATOM 774 C C . VAL A 1 97 ? -5.425 -3.019 14.724 1.00 88.88 97 VAL A C 1
ATOM 776 O O . VAL A 1 97 ? -6.105 -3.710 13.972 1.00 88.88 97 VAL A O 1
ATOM 779 N N . ARG A 1 98 ? -5.166 -3.395 15.979 1.00 80.12 98 ARG A N 1
ATOM 780 C CA . ARG A 1 98 ? -5.833 -4.540 16.607 1.00 80.12 98 ARG A CA 1
ATOM 781 C C . ARG A 1 98 ? -7.218 -4.097 17.065 1.00 80.12 98 ARG A C 1
ATOM 783 O O . ARG A 1 98 ? -7.317 -3.192 17.893 1.00 80.12 98 ARG A O 1
ATOM 790 N N . LYS A 1 99 ? -8.280 -4.719 16.548 1.00 69.62 99 LYS A N 1
ATOM 791 C CA . LYS A 1 99 ? -9.567 -4.668 17.252 1.00 69.62 99 LYS A CA 1
ATOM 792 C C . LYS A 1 99 ? -9.386 -5.417 18.578 1.00 69.62 99 LYS A C 1
ATOM 794 O O . LYS A 1 99 ? -8.806 -6.504 18.546 1.00 69.62 99 LYS A O 1
ATOM 799 N N . PRO A 1 100 ? -9.823 -4.866 19.721 1.00 52.75 100 PRO A N 1
ATOM 800 C CA . PRO A 1 100 ? -9.918 -5.667 20.930 1.00 52.75 100 PRO A CA 1
ATOM 801 C C . PRO A 1 100 ? -10.863 -6.833 20.623 1.00 52.75 100 PRO A C 1
ATOM 803 O O . PRO A 1 100 ? -11.970 -6.612 20.131 1.00 52.75 100 PRO A O 1
ATOM 806 N N . MET A 1 101 ? -10.388 -8.064 20.816 1.00 54.62 101 MET A N 1
ATOM 807 C CA . MET A 1 101 ? -11.270 -9.226 20.815 1.00 54.62 101 MET A CA 1
ATOM 808 C C . MET A 1 101 ? -12.107 -9.108 22.086 1.00 54.62 101 MET A C 1
ATOM 810 O O . MET A 1 101 ? -11.554 -9.174 23.182 1.00 54.62 101 MET A O 1
ATOM 814 N N . SER A 1 102 ? -13.388 -8.789 21.909 1.00 54.31 102 SER A N 1
ATOM 815 C CA . SER A 1 102 ? -14.410 -8.846 22.955 1.00 54.31 102 SER A CA 1
ATOM 816 C C . SER A 1 102 ? -14.702 -10.287 23.330 1.00 54.31 102 SER A C 1
ATOM 818 O O . SER A 1 102 ? -14.845 -11.078 22.367 1.00 54.31 102 SER A O 1
#

Foldseek 3Di:
DDDDDDPVVVVVVVVVCVVVVVVVVLVVLLVVLVPDDLVVLVVCCVPLLFPPVPPGRLLVVLVVCVVVVNNDDPVSVVSNCRNCVSVVSNVCNVVRHDDPPD

Organism: NCBI:txid92487

Radius of gyration: 20.72 Å; chains: 1; bounding box: 51×39×46 Å

pLDDT: mean 84.46, std 16.33, range [36.22, 97.38]

Secondary structure (DSSP, 8-state):
------HHHHHHHHHHHHHHHHHHHHHHHHHHHHHS-HHHHHHHIIIIIT-S-SSS-HHHHHHHHHHTT---SHHHHHHHHHHHHHHHHHHHHHHH-PPP--

Sequence (102 aa):
MLILAEPASLKLVLTIFDACFYRYLMQTLRHLLSKLPLSLLLIACLTLGLAPFFPVPHVWEKLTMLAHGTLSRPIDIFDLILHGTPWILLILRLLLVRKPMS